Protein AF-A0A315ZCQ3-F1 (afdb_monomer_lite)

Radius of gyration: 14.46 Å; chains: 1; bounding box: 33×23×43 Å

Foldseek 3Di:
DDLLLVLLVQLLVQLVVLLCCQLVVPPPPPCPPDQLPSLVVSLVVLLVSNVVSCVVSVHDCVLSVVLNVLSVVLSVLSNDPPRNVVVNNVRSSSVVSSVVSVVVSVVD

Structure (mmCIF, N/CA/C/O backbone):
data_AF-A0A315ZCQ3-F1
#
_entry.id   AF-A0A315ZCQ3-F1
#
loop_
_atom_site.group_PDB
_atom_site.id
_atom_site.type_symbol
_atom_site.label_atom_id
_atom_site.label_alt_id
_atom_site.label_comp_id
_atom_site.label_asym_id
_atom_site.label_entity_id
_atom_site.label_seq_id
_atom_site.pdbx_PDB_ins_code
_atom_site.Cartn_x
_atom_site.Cartn_y
_atom_site.Cartn_z
_atom_site.occupancy
_atom_site.B_iso_or_equiv
_atom_site.auth_seq_id
_atom_site.auth_comp_id
_atom_site.auth_asym_id
_atom_site.auth_atom_id
_atom_site.pdbx_PDB_model_num
ATOM 1 N N . MET A 1 1 ? -19.578 -1.292 16.801 1.00 61.38 1 MET A N 1
ATOM 2 C CA . MET A 1 1 ? -18.271 -1.480 16.142 1.00 61.38 1 MET A CA 1
ATOM 3 C C . MET A 1 1 ? -17.250 -1.860 17.186 1.00 61.38 1 MET A C 1
ATOM 5 O O . MET A 1 1 ? -17.068 -1.102 18.134 1.00 61.38 1 MET A O 1
ATOM 9 N N . THR A 1 2 ? -16.613 -3.017 17.038 1.00 80.88 2 THR A N 1
ATOM 10 C CA . THR A 1 2 ? -15.505 -3.431 17.909 1.00 80.88 2 THR A CA 1
ATOM 11 C C . THR A 1 2 ? -14.271 -2.536 17.711 1.00 80.88 2 THR A C 1
ATOM 13 O O . THR A 1 2 ? -14.093 -1.906 16.664 1.00 80.88 2 THR A O 1
ATOM 16 N N . THR A 1 3 ? -13.361 -2.495 18.695 1.00 85.25 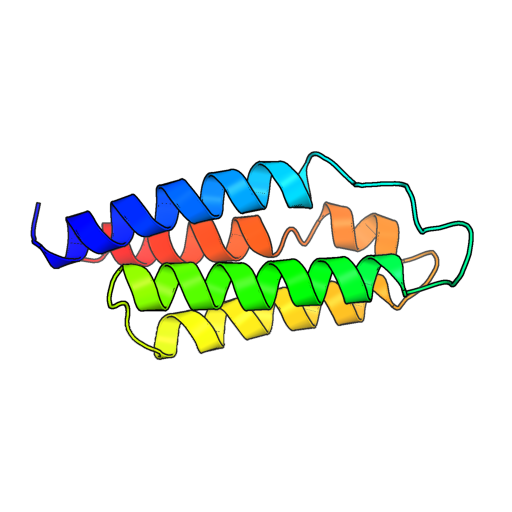3 THR A N 1
ATOM 17 C CA . THR A 1 3 ? -12.073 -1.779 18.577 1.00 85.25 3 THR A CA 1
ATOM 18 C C . THR A 1 3 ? -11.260 -2.257 17.364 1.00 85.25 3 THR A C 1
ATOM 20 O O . THR A 1 3 ? -10.518 -1.481 16.762 1.00 85.25 3 THR A O 1
ATOM 23 N N . LYS A 1 4 ? -11.418 -3.530 16.971 1.00 84.69 4 LYS A N 1
ATOM 24 C CA . LYS A 1 4 ? -10.812 -4.121 15.770 1.00 84.69 4 LYS A CA 1
ATOM 25 C C . LYS A 1 4 ? -11.427 -3.548 14.487 1.00 84.69 4 LYS A C 1
ATOM 27 O O . LYS A 1 4 ? -10.681 -3.074 13.633 1.00 84.69 4 LYS A O 1
ATOM 32 N N . GLU A 1 5 ? -12.755 -3.519 14.366 1.00 87.56 5 GLU A N 1
ATOM 33 C CA . GLU A 1 5 ? -13.446 -2.930 13.205 1.00 87.56 5 GLU A CA 1
ATOM 34 C C . GLU A 1 5 ? -13.088 -1.454 13.000 1.00 87.56 5 GLU A C 1
ATOM 36 O O . GLU A 1 5 ? -12.867 -1.021 11.871 1.00 87.56 5 GLU A O 1
ATOM 41 N N . GLN A 1 6 ? -12.989 -0.672 14.080 1.00 90.44 6 GLN A N 1
ATOM 42 C CA . GLN A 1 6 ? -12.626 0.748 13.994 1.00 90.44 6 GLN A CA 1
ATOM 43 C C . GLN A 1 6 ? -11.203 0.957 13.453 1.00 90.44 6 GLN A C 1
ATOM 45 O O . GLN A 1 6 ? -10.984 1.838 12.613 1.00 90.44 6 GLN A O 1
ATOM 50 N N . LYS A 1 7 ? -10.246 0.127 13.892 1.00 91.62 7 LYS A N 1
ATOM 51 C CA . LYS A 1 7 ? -8.869 0.111 13.372 1.00 91.62 7 LYS A CA 1
ATOM 52 C C . LYS A 1 7 ? -8.840 -0.253 11.888 1.00 91.62 7 LYS A C 1
ATOM 54 O O . LYS A 1 7 ? -8.211 0.453 11.103 1.00 91.62 7 LYS A O 1
ATOM 59 N N . ILE A 1 8 ? -9.571 -1.299 11.488 1.00 92.44 8 ILE A N 1
ATOM 60 C CA . ILE A 1 8 ? -9.657 -1.731 10.084 1.00 92.44 8 ILE A CA 1
ATOM 61 C C . ILE A 1 8 ? -10.278 -0.629 9.220 1.00 92.44 8 ILE A C 1
ATOM 63 O O . ILE A 1 8 ? -9.689 -0.242 8.217 1.00 92.44 8 ILE A O 1
ATOM 67 N N . LYS A 1 9 ? -11.407 -0.049 9.636 1.00 93.25 9 LYS A N 1
ATOM 68 C CA . LYS A 1 9 ? -12.079 1.040 8.911 1.00 93.25 9 LYS A CA 1
ATOM 69 C C . LYS A 1 9 ? -11.180 2.268 8.729 1.00 93.25 9 LYS A C 1
ATOM 71 O O . LYS A 1 9 ? -11.197 2.898 7.672 1.00 93.25 9 LYS A O 1
ATOM 76 N N . SER A 1 10 ? -10.383 2.609 9.741 1.00 94.94 10 SER A N 1
ATOM 77 C CA . SER A 1 10 ? -9.444 3.736 9.667 1.00 94.94 10 SER A CA 1
ATOM 78 C C . SER A 1 10 ? -8.281 3.448 8.715 1.00 94.94 10 SER A C 1
ATOM 80 O O . SER A 1 10 ? -7.939 4.302 7.899 1.00 94.94 10 SER A O 1
ATOM 82 N N . ALA A 1 11 ? -7.732 2.230 8.758 1.00 94.44 11 ALA A N 1
ATOM 83 C CA . ALA A 1 11 ? -6.711 1.784 7.815 1.00 94.44 11 ALA A CA 1
ATOM 84 C C . ALA A 1 11 ? -7.233 1.764 6.371 1.00 94.44 11 ALA A C 1
ATOM 86 O O . ALA A 1 11 ? -6.568 2.292 5.484 1.00 94.44 11 ALA A O 1
ATOM 87 N N . VAL A 1 12 ? -8.445 1.242 6.147 1.00 95.44 12 VAL A N 1
ATOM 88 C CA . VAL A 1 12 ? -9.123 1.252 4.840 1.00 95.44 12 VAL A CA 1
ATOM 89 C C . VAL A 1 12 ? -9.196 2.670 4.286 1.00 95.44 12 VAL A C 1
ATOM 91 O O . VAL A 1 12 ? -8.786 2.890 3.156 1.00 95.44 12 VAL A O 1
ATOM 94 N N . LYS A 1 13 ? -9.628 3.651 5.086 1.00 95.81 13 LYS A N 1
ATOM 95 C CA . LYS A 1 13 ? -9.741 5.048 4.638 1.00 95.81 13 LYS A CA 1
ATOM 96 C C . LYS A 1 13 ? -8.394 5.664 4.235 1.00 95.81 13 LYS A C 1
ATOM 98 O O . LYS A 1 13 ? -8.350 6.508 3.343 1.00 95.81 13 LYS A O 1
ATOM 103 N N . GLU A 1 14 ? -7.299 5.299 4.902 1.00 95.62 14 GLU A N 1
ATOM 104 C CA . GLU A 1 14 ? -5.950 5.758 4.532 1.00 95.62 14 GLU A CA 1
ATOM 105 C C . GLU A 1 14 ? -5.446 5.061 3.261 1.00 95.62 14 GLU A C 1
ATOM 107 O O . GLU A 1 14 ? -4.953 5.734 2.356 1.00 95.62 14 GLU A O 1
ATOM 112 N N . LEU A 1 15 ? -5.640 3.744 3.143 1.00 95.12 15 LEU A N 1
ATOM 113 C CA . LEU A 1 15 ? -5.262 2.994 1.941 1.00 95.12 15 LEU A CA 1
ATOM 114 C C . LEU A 1 15 ? -6.127 3.350 0.726 1.00 95.12 15 LEU A C 1
ATOM 116 O O . LEU A 1 15 ? -5.626 3.332 -0.386 1.00 95.12 15 LEU A O 1
ATOM 120 N N . GLU A 1 16 ? -7.387 3.744 0.910 1.00 95.00 16 GLU A N 1
ATOM 121 C CA . GLU A 1 16 ? -8.239 4.268 -0.166 1.00 95.00 16 GLU A CA 1
ATOM 122 C C . GLU A 1 16 ? -7.688 5.567 -0.747 1.00 95.00 16 GLU A C 1
ATOM 124 O O . GLU A 1 16 ? -7.737 5.771 -1.958 1.00 95.00 16 GLU A O 1
ATOM 129 N N . LYS A 1 17 ? -7.148 6.447 0.104 1.00 93.50 17 LYS A N 1
ATOM 130 C CA . LYS A 1 17 ? -6.499 7.676 -0.364 1.00 93.50 17 LYS A CA 1
ATOM 131 C C . LYS A 1 17 ? -5.243 7.359 -1.162 1.00 93.50 17 LYS A C 1
ATOM 133 O O . LYS A 1 17 ? -5.049 7.978 -2.203 1.00 93.50 17 LYS A O 1
ATOM 138 N N . LEU A 1 18 ? -4.433 6.410 -0.685 1.00 91.94 18 LEU A N 1
ATOM 139 C CA . LEU A 1 18 ? -3.263 5.922 -1.414 1.00 91.94 18 LEU A CA 1
ATOM 140 C C . LEU A 1 18 ? -3.679 5.337 -2.765 1.00 91.94 18 LEU A C 1
ATOM 142 O O . LEU A 1 18 ? -3.177 5.775 -3.786 1.00 91.94 18 LEU A O 1
ATOM 146 N N . ALA A 1 19 ? -4.638 4.411 -2.771 1.00 91.81 19 ALA A N 1
ATOM 147 C CA . ALA A 1 19 ? -5.113 3.749 -3.979 1.00 91.81 19 ALA A CA 1
ATOM 148 C C . ALA A 1 19 ? -5.671 4.744 -4.996 1.00 91.81 19 ALA A C 1
ATOM 150 O O . ALA A 1 19 ? -5.378 4.638 -6.177 1.00 91.81 19 ALA A O 1
ATOM 151 N N . LYS A 1 20 ? -6.416 5.759 -4.544 1.00 89.94 20 LYS A N 1
ATOM 152 C CA . LYS A 1 20 ? -6.879 6.832 -5.427 1.00 89.94 20 LYS A CA 1
ATOM 153 C C . LYS A 1 20 ? -5.704 7.616 -6.019 1.00 89.94 20 LYS A C 1
ATOM 155 O O . LYS A 1 20 ? -5.708 7.905 -7.205 1.00 89.94 20 LYS A O 1
ATOM 160 N N . TRP A 1 21 ? -4.709 7.969 -5.208 1.00 87.19 21 TRP A N 1
ATOM 161 C CA . TRP A 1 21 ? -3.535 8.714 -5.673 1.00 87.19 21 TRP A CA 1
ATOM 162 C C . TRP A 1 21 ? -2.607 7.910 -6.575 1.00 87.19 21 TRP A C 1
ATOM 164 O O . TRP A 1 21 ? -1.962 8.503 -7.419 1.00 87.19 21 TRP A O 1
ATOM 174 N N . MET A 1 22 ? -2.516 6.600 -6.387 1.00 85.81 22 MET A N 1
ATOM 175 C CA . MET A 1 22 ? -1.553 5.770 -7.103 1.00 85.81 22 MET A CA 1
ATOM 176 C C . MET A 1 22 ? -2.155 5.076 -8.320 1.00 85.81 22 MET A C 1
ATOM 178 O O . MET A 1 22 ? -1.523 5.057 -9.365 1.00 85.81 22 MET A O 1
ATOM 182 N N . ASP A 1 23 ? -3.383 4.566 -8.207 1.00 83.12 23 ASP A N 1
ATOM 183 C CA . ASP A 1 23 ? -4.012 3.773 -9.269 1.00 83.12 23 ASP A CA 1
ATOM 184 C C . ASP A 1 23 ? -4.899 4.623 -10.206 1.00 83.12 23 ASP A C 1
ATOM 186 O O . ASP A 1 23 ? -5.381 4.111 -11.221 1.00 83.12 23 ASP A O 1
ATOM 190 N N . ASP A 1 24 ? -5.212 5.878 -9.844 1.00 78.62 24 ASP A N 1
ATOM 191 C CA . ASP A 1 24 ? -5.998 6.792 -10.697 1.00 78.62 24 ASP A CA 1
ATOM 192 C C . ASP A 1 24 ? -5.185 8.006 -11.168 1.00 78.62 24 ASP A C 1
ATOM 194 O O . ASP A 1 24 ? -5.339 8.436 -12.311 1.00 78.62 24 ASP A O 1
ATOM 198 N N . TYR A 1 25 ? -4.320 8.558 -10.310 1.00 65.38 25 TYR A N 1
ATOM 199 C CA . TYR A 1 25 ? -3.380 9.612 -10.695 1.00 65.38 25 TYR A CA 1
ATOM 200 C C . TYR A 1 25 ? -2.036 8.970 -11.039 1.00 65.38 25 TYR A C 1
ATOM 202 O O . TYR A 1 25 ? -1.114 8.959 -10.230 1.00 65.38 25 TYR A O 1
ATOM 210 N N . HIS A 1 26 ? -1.933 8.419 -12.248 1.00 61.12 26 HIS A N 1
ATOM 211 C CA . HIS A 1 26 ? -0.652 7.987 -12.800 1.00 61.12 26 HIS A CA 1
ATOM 212 C C . HIS A 1 26 ? 0.309 9.187 -12.743 1.00 61.12 26 HIS A C 1
ATOM 214 O O . HIS A 1 26 ? 0.102 10.187 -13.435 1.00 61.12 26 HIS A O 1
ATOM 220 N N . PHE A 1 27 ? 1.316 9.144 -11.864 1.00 56.53 27 PHE A N 1
ATOM 221 C CA . PHE A 1 27 ? 2.409 10.116 -11.869 1.00 56.53 27 PHE A CA 1
ATOM 222 C C . PHE A 1 27 ? 3.270 9.825 -13.095 1.00 56.53 27 PHE A C 1
ATOM 224 O O . PHE A 1 27 ? 4.310 9.176 -13.019 1.00 56.53 27 PHE A O 1
ATOM 231 N N . ASP A 1 28 ? 2.798 10.298 -14.238 1.00 55.25 28 ASP A N 1
ATOM 232 C CA . ASP A 1 28 ? 3.383 10.060 -15.548 1.00 55.25 28 ASP A CA 1
ATOM 233 C C . ASP A 1 28 ? 4.602 10.973 -15.779 1.00 55.25 28 ASP A C 1
ATOM 235 O O . ASP A 1 28 ? 4.642 11.812 -16.675 1.00 55.25 28 ASP A O 1
ATOM 239 N N . VAL A 1 29 ? 5.577 10.910 -14.865 1.00 50.12 29 VAL A N 1
ATOM 240 C CA . VAL A 1 29 ? 6.721 11.842 -14.834 1.00 50.12 29 VAL A CA 1
ATOM 241 C C . VAL A 1 29 ? 8.068 11.121 -14.972 1.00 50.12 29 VAL A C 1
ATOM 243 O O . VAL A 1 29 ? 9.091 11.772 -15.160 1.00 50.12 29 VAL A O 1
ATOM 246 N N . ILE A 1 30 ? 8.115 9.782 -14.950 1.00 53.19 30 ILE A N 1
ATOM 247 C CA . ILE A 1 30 ? 9.392 9.029 -14.980 1.00 53.19 30 ILE A CA 1
ATOM 248 C C . ILE A 1 30 ? 9.434 7.967 -16.097 1.00 53.19 30 ILE A C 1
ATOM 250 O O . ILE A 1 30 ? 10.352 7.159 -16.152 1.00 53.19 30 ILE A O 1
ATOM 254 N N . ILE A 1 31 ? 8.502 7.979 -17.054 1.00 52.88 31 ILE A N 1
ATOM 255 C CA . ILE A 1 31 ? 8.554 7.046 -18.198 1.00 52.88 31 ILE A CA 1
ATOM 256 C C . ILE A 1 31 ? 9.684 7.418 -19.188 1.00 52.88 31 ILE A C 1
ATOM 258 O O . ILE A 1 31 ? 10.197 6.565 -19.906 1.00 52.88 31 ILE A O 1
ATOM 262 N N . GLY A 1 32 ? 10.157 8.671 -19.182 1.00 52.91 32 GLY A N 1
ATOM 263 C CA . GLY A 1 32 ? 11.142 9.157 -20.159 1.00 52.91 32 GLY A CA 1
ATOM 264 C C . GLY A 1 32 ? 12.628 8.952 -19.826 1.00 52.91 32 GLY A C 1
ATOM 265 O O . GLY A 1 32 ? 13.448 9.092 -20.729 1.00 52.91 32 GLY A O 1
ATOM 266 N N . LEU A 1 33 ? 13.008 8.662 -18.571 1.00 58.94 33 LEU A N 1
ATOM 267 C CA . LEU A 1 33 ? 14.429 8.668 -18.168 1.00 58.94 33 LEU A CA 1
ATOM 268 C C . LEU A 1 33 ? 15.032 7.260 -18.038 1.00 58.94 33 LEU A C 1
ATOM 270 O O . LEU A 1 33 ? 16.172 7.058 -18.450 1.00 58.94 33 LEU A O 1
ATOM 274 N N . ILE A 1 34 ? 14.287 6.295 -17.475 1.00 67.62 34 ILE A N 1
ATOM 275 C CA . ILE A 1 34 ? 14.699 4.888 -17.313 1.00 67.62 34 ILE A CA 1
ATOM 276 C C . ILE A 1 34 ? 13.442 3.987 -17.301 1.00 67.62 34 ILE A C 1
ATOM 278 O O . ILE A 1 34 ? 12.643 4.10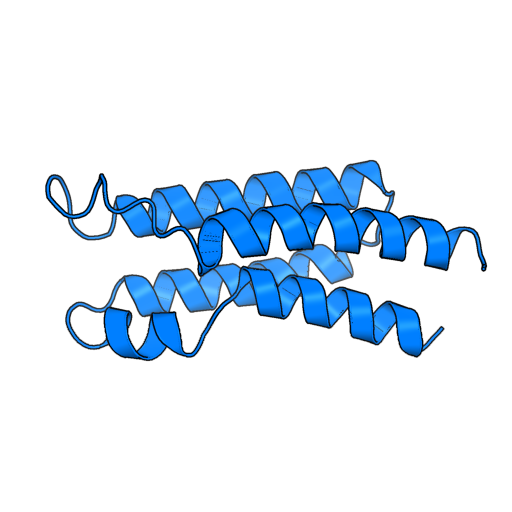1 -16.365 1.00 67.62 34 ILE A O 1
ATOM 282 N N . PRO A 1 35 ? 13.265 3.064 -18.268 1.00 68.19 35 PRO A N 1
ATOM 283 C CA . PRO A 1 35 ? 12.181 2.078 -18.239 1.00 68.19 35 PRO A CA 1
ATOM 284 C C . PRO A 1 35 ? 12.180 1.270 -16.928 1.00 68.19 35 PRO A C 1
ATOM 286 O O . PRO A 1 35 ? 13.225 0.779 -16.504 1.00 68.19 35 PRO A O 1
ATOM 289 N N . GLY A 1 36 ? 11.023 1.160 -16.267 1.00 71.94 36 GLY A N 1
ATOM 290 C CA . GLY A 1 36 ? 10.850 0.441 -14.995 1.00 71.94 36 GLY A CA 1
ATOM 291 C C . GLY A 1 36 ? 11.247 1.210 -13.723 1.00 71.94 36 GLY A C 1
ATOM 292 O O . GLY A 1 36 ? 10.952 0.757 -12.616 1.00 71.94 36 GLY A O 1
ATOM 293 N N . ALA A 1 37 ? 11.878 2.389 -13.827 1.00 80.75 37 ALA A N 1
ATOM 294 C CA . ALA A 1 37 ? 12.204 3.196 -12.644 1.00 80.75 37 ALA A CA 1
ATOM 295 C C . ALA A 1 37 ? 10.957 3.823 -11.998 1.00 80.75 37 ALA A C 1
ATOM 297 O O . ALA A 1 37 ? 10.880 3.903 -10.769 1.00 80.75 37 ALA A O 1
ATOM 298 N N . GLY A 1 38 ? 9.981 4.232 -12.817 1.00 78.88 38 GLY A N 1
ATOM 299 C CA . GLY A 1 38 ? 8.674 4.702 -12.349 1.00 78.88 38 GLY A CA 1
ATOM 300 C C . GLY A 1 38 ? 7.940 3.627 -11.549 1.00 78.88 38 GLY A C 1
ATOM 301 O O . GLY A 1 38 ? 7.575 3.864 -10.398 1.00 78.88 38 GLY A O 1
ATOM 302 N N . ASP A 1 39 ? 7.833 2.420 -12.104 1.00 79.69 39 ASP A N 1
ATOM 303 C CA . ASP A 1 39 ? 7.146 1.291 -11.465 1.00 79.69 39 ASP A CA 1
ATOM 304 C C . ASP A 1 39 ? 7.823 0.881 -10.160 1.00 79.69 39 ASP A C 1
ATOM 306 O O . ASP A 1 39 ? 7.159 0.628 -9.156 1.00 79.69 39 ASP A O 1
ATOM 310 N N . PHE A 1 40 ? 9.160 0.880 -10.129 1.00 86.31 40 PHE A N 1
ATOM 311 C CA . PHE A 1 40 ? 9.903 0.570 -8.912 1.00 86.31 40 PHE A CA 1
ATOM 312 C C . PHE A 1 40 ? 9.691 1.623 -7.815 1.00 86.31 40 PHE A C 1
ATOM 314 O O . PHE A 1 40 ? 9.503 1.276 -6.646 1.00 86.31 40 PHE A O 1
ATOM 321 N N . ALA A 1 41 ? 9.687 2.911 -8.173 1.00 87.38 41 ALA A N 1
ATOM 322 C CA . ALA A 1 41 ? 9.406 3.987 -7.227 1.00 87.38 41 ALA A CA 1
ATOM 323 C C . ALA A 1 41 ? 7.972 3.892 -6.680 1.00 87.38 41 ALA A C 1
ATOM 325 O O . ALA A 1 41 ? 7.778 3.951 -5.462 1.00 87.38 41 ALA A O 1
ATOM 326 N N . SER A 1 42 ? 6.987 3.674 -7.555 1.00 86.69 42 SER A N 1
ATOM 327 C CA . SER A 1 42 ? 5.591 3.439 -7.177 1.00 86.69 42 SER A CA 1
ATOM 328 C C . SER A 1 42 ? 5.470 2.238 -6.241 1.00 86.69 42 SER A C 1
ATOM 330 O O . SER A 1 42 ? 4.947 2.367 -5.134 1.00 86.69 42 SER A O 1
ATOM 332 N N . TYR A 1 43 ? 6.062 1.100 -6.600 1.00 91.06 43 TYR A N 1
ATOM 333 C CA . TYR A 1 43 ? 6.084 -0.095 -5.761 1.00 91.06 43 TYR A CA 1
ATOM 334 C C . TYR A 1 43 ? 6.625 0.194 -4.352 1.00 91.06 43 TYR A C 1
ATOM 336 O O . TYR A 1 43 ? 5.979 -0.136 -3.351 1.00 91.06 43 TYR A O 1
ATOM 344 N N . LEU A 1 44 ? 7.772 0.875 -4.241 1.00 92.94 44 LEU A N 1
ATOM 345 C CA . LEU A 1 44 ? 8.353 1.236 -2.945 1.00 92.94 44 LEU A CA 1
ATOM 346 C C . LEU A 1 44 ? 7.438 2.149 -2.123 1.00 92.94 44 LEU A C 1
ATOM 348 O O . LEU A 1 44 ? 7.266 1.919 -0.921 1.00 92.94 44 LEU A O 1
ATOM 352 N N . ILE A 1 45 ? 6.828 3.157 -2.750 1.00 92.56 45 ILE A N 1
ATOM 353 C CA . ILE A 1 45 ? 5.883 4.064 -2.086 1.00 92.56 45 ILE A CA 1
ATOM 354 C C . ILE A 1 45 ? 4.698 3.270 -1.528 1.00 92.56 45 ILE A C 1
ATOM 356 O O . ILE A 1 45 ? 4.384 3.401 -0.338 1.00 92.56 45 ILE A O 1
ATOM 360 N N . SER A 1 46 ? 4.092 2.399 -2.339 1.00 93.38 46 SER A N 1
ATOM 361 C CA . SER A 1 46 ? 2.981 1.542 -1.920 1.00 93.38 46 SER A CA 1
ATOM 362 C C . SER A 1 46 ? 3.352 0.648 -0.743 1.00 93.38 46 SER A C 1
ATOM 364 O O . SER A 1 46 ? 2.606 0.577 0.240 1.00 93.38 46 SER A O 1
ATOM 366 N N . VAL A 1 47 ? 4.507 -0.020 -0.806 1.00 96.19 47 VAL A N 1
ATOM 367 C CA . VAL A 1 47 ? 4.970 -0.939 0.242 1.00 96.19 47 VAL A CA 1
ATOM 368 C C . VAL A 1 47 ? 5.206 -0.193 1.555 1.00 96.19 47 VAL A C 1
ATOM 370 O O . VAL A 1 47 ? 4.687 -0.598 2.602 1.00 96.19 47 VAL A O 1
ATOM 373 N N . ILE A 1 48 ? 5.950 0.916 1.514 1.00 96.56 48 ILE A N 1
ATOM 374 C CA . ILE A 1 48 ? 6.292 1.706 2.704 1.00 96.56 48 ILE A CA 1
ATOM 375 C C . ILE A 1 48 ? 5.029 2.293 3.336 1.00 96.56 48 ILE A C 1
ATOM 377 O O . ILE A 1 48 ? 4.841 2.195 4.556 1.00 96.56 48 ILE A O 1
ATOM 381 N N . TYR A 1 49 ? 4.148 2.885 2.526 1.00 96.25 49 TYR A N 1
ATOM 382 C CA . TYR A 1 49 ? 2.923 3.501 3.025 1.00 96.25 49 TYR A CA 1
ATOM 383 C C . TYR A 1 49 ? 1.984 2.455 3.628 1.00 96.25 49 TYR A C 1
ATOM 385 O O . TYR A 1 49 ? 1.523 2.624 4.759 1.00 96.25 49 TYR A O 1
ATOM 393 N N . THR A 1 50 ? 1.763 1.340 2.928 1.00 95.00 50 THR A N 1
ATOM 394 C CA . THR A 1 50 ? 0.910 0.245 3.408 1.00 95.00 50 THR A CA 1
ATOM 395 C C . THR A 1 50 ? 1.410 -0.301 4.743 1.00 95.00 50 THR A C 1
ATOM 397 O O . THR A 1 50 ? 0.642 -0.408 5.700 1.00 95.00 50 THR A O 1
ATOM 400 N N . HIS A 1 51 ? 2.716 -0.560 4.862 1.00 97.06 51 HIS A N 1
ATOM 401 C CA . HIS A 1 51 ? 3.326 -1.009 6.116 1.00 97.06 51 HIS A CA 1
ATOM 402 C C . HIS A 1 51 ? 3.109 -0.019 7.262 1.00 97.06 51 HIS A C 1
ATOM 404 O O . HIS A 1 51 ? 2.753 -0.408 8.379 1.00 97.06 51 HIS A O 1
ATOM 410 N N . LYS A 1 52 ? 3.301 1.277 6.990 1.00 96.69 52 LYS A N 1
ATOM 411 C CA . LYS A 1 52 ? 3.117 2.343 7.980 1.00 96.69 52 LYS A CA 1
ATOM 412 C C . LYS A 1 52 ? 1.669 2.412 8.462 1.00 96.69 52 LYS A C 1
ATOM 414 O O . LYS A 1 52 ? 1.452 2.516 9.669 1.00 96.69 52 LYS A O 1
ATOM 419 N N . VAL A 1 53 ? 0.695 2.309 7.558 1.00 96.19 53 VAL A N 1
ATOM 420 C CA . VAL A 1 53 ? -0.735 2.305 7.904 1.00 96.19 53 VAL A CA 1
ATOM 421 C C . VAL A 1 53 ? -1.083 1.093 8.767 1.00 96.19 53 VAL A C 1
ATOM 423 O O . VAL A 1 53 ? -1.688 1.257 9.827 1.00 96.19 53 VAL A O 1
ATOM 426 N N . LEU A 1 54 ? -0.653 -0.114 8.386 1.00 95.19 54 LEU A N 1
ATOM 427 C CA . LEU A 1 54 ? -0.933 -1.319 9.173 1.00 95.19 54 LEU A CA 1
ATOM 428 C C . LEU A 1 54 ? -0.317 -1.245 10.576 1.00 95.19 54 LEU A C 1
ATOM 430 O O . LEU A 1 54 ? -0.995 -1.558 11.556 1.00 95.19 54 LEU A O 1
ATOM 434 N N . LYS A 1 55 ? 0.932 -0.774 10.692 1.00 95.25 55 LYS A N 1
ATOM 435 C CA . LYS A 1 55 ? 1.594 -0.561 11.989 1.00 95.25 55 LYS A CA 1
ATOM 436 C C . LYS A 1 55 ? 0.867 0.471 12.846 1.00 95.25 55 LYS A C 1
ATOM 438 O O . LYS A 1 55 ? 0.623 0.209 14.019 1.00 95.25 55 LYS A O 1
ATOM 443 N N . LYS A 1 56 ? 0.499 1.615 12.265 1.00 94.88 56 LYS A N 1
ATOM 444 C CA . LYS A 1 56 ? -0.214 2.704 12.953 1.00 94.88 56 LYS A CA 1
ATOM 445 C C . LYS A 1 56 ? -1.535 2.230 13.560 1.00 94.88 56 LYS A C 1
ATOM 447 O O . LYS A 1 56 ? -1.870 2.624 14.671 1.00 94.88 56 LYS A O 1
ATOM 452 N N . HIS A 1 57 ? -2.257 1.363 12.852 1.00 93.12 57 HIS A N 1
ATOM 453 C CA . HIS A 1 57 ? -3.540 0.818 13.307 1.00 93.12 57 HIS A CA 1
ATOM 454 C C . HIS A 1 57 ? -3.410 -0.503 14.076 1.00 93.12 57 HIS A C 1
ATOM 456 O O . HIS A 1 57 ? -4.418 -1.072 14.490 1.00 93.12 57 HIS A O 1
ATOM 462 N N . GLY A 1 58 ? -2.186 -0.991 14.308 1.00 91.50 58 GLY A N 1
ATOM 463 C CA . GLY A 1 58 ? -1.928 -2.233 15.039 1.00 91.50 58 GLY A CA 1
ATOM 464 C C . GLY A 1 58 ? -2.553 -3.462 14.375 1.00 91.50 58 GLY A C 1
ATOM 465 O O . GLY A 1 58 ? -3.063 -4.343 15.066 1.00 91.50 58 GLY A O 1
ATOM 466 N N . LEU A 1 59 ? -2.574 -3.494 13.041 1.00 92.56 59 LEU A N 1
ATOM 467 C CA . LEU A 1 59 ? -3.130 -4.596 12.264 1.00 92.56 59 LEU A CA 1
ATOM 468 C C . LEU A 1 59 ? -2.124 -5.745 12.141 1.00 92.56 59 LEU A C 1
ATOM 470 O O . LEU A 1 59 ? -0.907 -5.556 12.156 1.00 92.56 59 LEU A O 1
ATOM 474 N N . HIS A 1 60 ? -2.647 -6.965 12.034 1.00 91.06 60 HIS A N 1
ATOM 475 C CA . HIS A 1 60 ? -1.838 -8.178 12.030 1.00 91.06 60 HIS A CA 1
ATOM 476 C C . HIS A 1 60 ? -0.904 -8.237 10.806 1.00 91.06 60 HIS A C 1
ATOM 478 O O . HIS A 1 60 ? -1.302 -7.901 9.691 1.00 91.06 60 HIS A O 1
ATOM 484 N N . LYS A 1 61 ? 0.331 -8.723 10.994 1.00 89.81 61 LYS A N 1
ATOM 485 C CA . LYS A 1 61 ? 1.339 -8.836 9.922 1.00 89.81 61 LYS A CA 1
ATOM 486 C C . LYS A 1 61 ? 0.873 -9.685 8.734 1.00 89.81 61 LYS A C 1
ATOM 488 O O . LYS A 1 61 ? 1.309 -9.434 7.618 1.00 89.81 61 LYS A O 1
ATOM 493 N N . ALA A 1 62 ? -0.048 -10.625 8.954 1.00 92.19 62 ALA A N 1
ATOM 494 C CA . ALA A 1 62 ? -0.646 -11.428 7.889 1.00 92.19 62 ALA A CA 1
ATOM 495 C C . ALA A 1 62 ? -1.315 -10.569 6.798 1.00 92.19 62 ALA A C 1
ATOM 497 O O . ALA A 1 62 ? -1.233 -10.912 5.621 1.00 92.19 62 ALA A O 1
ATOM 498 N N . TYR A 1 63 ? -1.918 -9.427 7.160 1.00 93.69 63 TYR A N 1
ATOM 499 C CA . TYR A 1 63 ? -2.475 -8.498 6.173 1.00 93.69 63 TYR A CA 1
ATOM 500 C C . TYR A 1 63 ? -1.378 -7.898 5.297 1.00 93.69 63 TYR A C 1
ATOM 502 O O . TYR A 1 63 ? -1.537 -7.843 4.082 1.00 93.69 63 TYR A O 1
ATOM 510 N N . PHE A 1 64 ? -0.248 -7.511 5.898 1.00 95.19 64 PHE A N 1
ATOM 511 C CA . PHE A 1 64 ? 0.875 -6.943 5.157 1.00 95.19 64 PHE A CA 1
ATOM 512 C C . PHE A 1 64 ? 1.425 -7.929 4.132 1.00 95.19 64 PHE A C 1
ATOM 514 O O . PHE A 1 64 ? 1.648 -7.541 2.996 1.00 95.19 64 PHE A O 1
ATOM 521 N N . THR A 1 65 ? 1.590 -9.203 4.497 1.00 95.88 65 THR A N 1
ATOM 522 C CA . THR A 1 65 ? 2.089 -10.222 3.565 1.00 95.88 65 THR A CA 1
ATOM 523 C C . THR A 1 65 ? 1.171 -10.380 2.356 1.00 95.88 65 THR A C 1
ATOM 525 O O . THR A 1 65 ? 1.653 -10.319 1.230 1.00 95.88 65 THR A O 1
ATOM 528 N N . LYS A 1 66 ? -0.149 -10.503 2.567 1.00 95.62 66 LYS A N 1
ATOM 529 C CA . LYS A 1 66 ? -1.110 -10.603 1.456 1.00 95.62 66 LYS A CA 1
ATOM 530 C C . LYS A 1 66 ? -1.082 -9.347 0.571 1.00 95.62 66 LYS A C 1
ATOM 532 O O . LYS A 1 66 ? -1.159 -9.444 -0.649 1.00 95.62 66 LYS A O 1
ATOM 537 N N . MET A 1 67 ? -0.958 -8.170 1.186 1.00 96.44 67 MET A N 1
ATOM 538 C CA . MET A 1 67 ? -0.899 -6.903 0.457 1.00 96.44 67 MET A CA 1
ATOM 539 C C . MET A 1 67 ? 0.388 -6.726 -0.339 1.00 96.44 67 MET A C 1
ATOM 541 O O . MET A 1 67 ? 0.356 -6.239 -1.465 1.00 96.44 67 MET A O 1
ATOM 545 N N . LEU A 1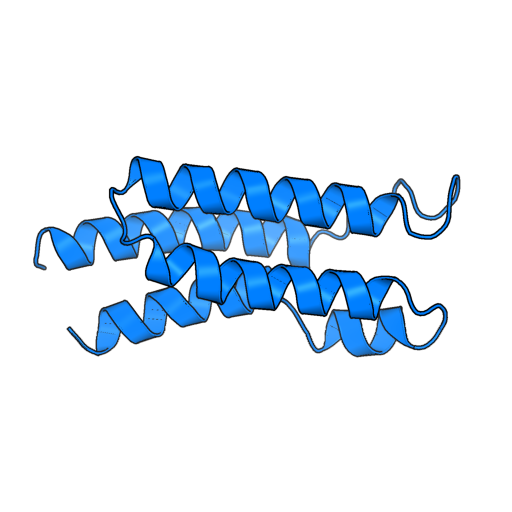 68 ? 1.511 -7.138 0.245 1.00 96.75 68 LEU A N 1
ATOM 546 C CA . LEU A 1 68 ? 2.814 -7.120 -0.397 1.00 96.75 68 LEU A CA 1
ATOM 547 C C . LEU A 1 68 ? 2.800 -8.005 -1.641 1.00 96.75 68 LEU A C 1
ATOM 549 O O . LEU A 1 68 ? 3.259 -7.558 -2.680 1.00 96.75 68 LEU A O 1
ATOM 553 N N . THR A 1 69 ? 2.189 -9.194 -1.577 1.00 96.06 69 THR A N 1
ATOM 554 C CA . THR A 1 69 ? 2.020 -10.058 -2.754 1.00 96.06 69 THR A CA 1
ATOM 555 C C . THR A 1 69 ? 1.292 -9.344 -3.889 1.00 96.06 69 THR A C 1
ATOM 557 O O . THR A 1 69 ? 1.754 -9.411 -5.023 1.00 96.06 69 THR A O 1
ATOM 560 N N . ASN A 1 70 ? 0.200 -8.622 -3.607 1.00 94.75 70 ASN A N 1
ATOM 561 C CA . ASN A 1 70 ? -0.496 -7.865 -4.650 1.00 94.75 70 ASN A CA 1
ATOM 562 C C . ASN A 1 70 ? 0.420 -6.807 -5.277 1.00 94.75 70 ASN A C 1
ATOM 564 O O . ASN A 1 70 ? 0.498 -6.738 -6.495 1.00 94.75 70 ASN A O 1
ATOM 568 N N . LEU A 1 71 ? 1.142 -6.036 -4.460 1.00 94.38 71 LEU A N 1
ATOM 569 C CA . LEU A 1 71 ? 2.063 -5.002 -4.946 1.00 94.38 71 LEU A CA 1
ATOM 570 C C . LEU A 1 71 ? 3.228 -5.593 -5.752 1.00 94.38 71 LEU A C 1
ATOM 572 O O . LEU A 1 71 ? 3.665 -5.005 -6.730 1.00 94.38 71 LEU A O 1
ATOM 576 N N . THR A 1 72 ? 3.759 -6.748 -5.348 1.00 93.75 72 THR A N 1
ATOM 577 C CA . THR A 1 72 ? 4.875 -7.385 -6.060 1.00 93.75 72 THR A CA 1
ATOM 578 C C . THR A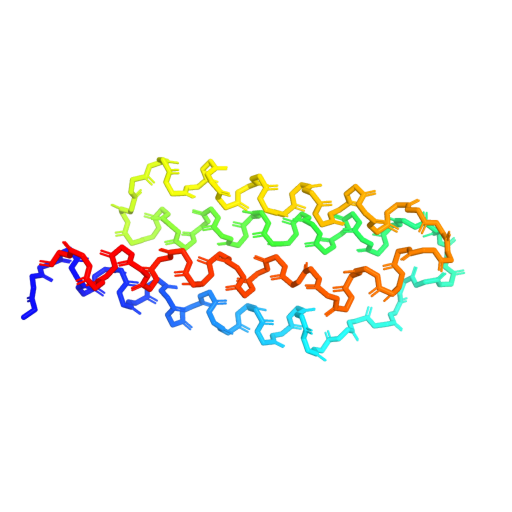 1 72 ? 4.424 -7.943 -7.406 1.00 93.75 72 THR A C 1
ATOM 580 O O . THR A 1 72 ? 5.167 -7.848 -8.375 1.00 9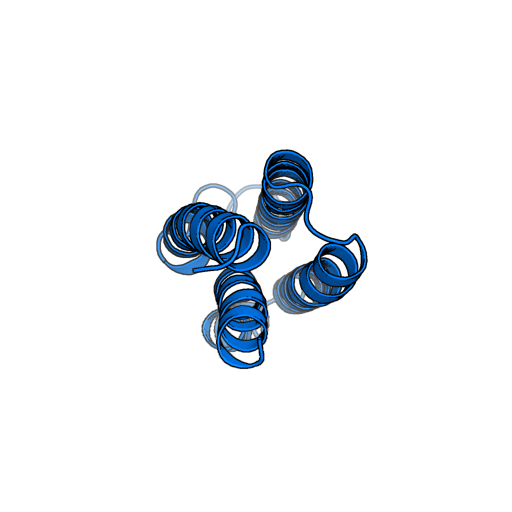3.75 72 THR A O 1
ATOM 583 N N . VAL A 1 73 ? 3.217 -8.514 -7.478 1.00 91.94 73 VAL A N 1
ATOM 584 C CA . VAL A 1 73 ? 2.640 -8.999 -8.743 1.00 91.94 73 VAL A CA 1
ATOM 585 C C . VAL A 1 73 ? 2.463 -7.846 -9.729 1.00 91.94 73 VAL A C 1
ATOM 587 O O . VAL A 1 73 ? 2.868 -7.976 -10.876 1.00 91.94 73 VAL A O 1
ATOM 590 N N . ASP A 1 74 ? 1.928 -6.725 -9.256 1.00 88.00 74 ASP A N 1
ATOM 591 C CA . ASP A 1 74 ? 1.761 -5.480 -10.014 1.00 88.00 74 ASP A CA 1
ATOM 592 C C . ASP A 1 74 ? 3.085 -4.972 -10.584 1.00 88.00 74 ASP A C 1
ATOM 594 O O . ASP A 1 74 ? 3.243 -4.837 -11.791 1.00 88.00 74 ASP A O 1
ATOM 598 N N . PHE A 1 75 ? 4.098 -4.850 -9.724 1.00 88.00 75 PHE A N 1
ATOM 599 C CA . PHE A 1 75 ? 5.440 -4.460 -10.138 1.00 88.00 75 PHE A CA 1
ATOM 600 C C . PHE A 1 75 ? 6.022 -5.399 -11.205 1.00 88.00 75 PHE A C 1
ATOM 602 O O . PHE A 1 75 ? 6.543 -4.931 -12.209 1.00 88.00 75 PHE A O 1
ATOM 609 N N . ILE A 1 76 ? 5.915 -6.723 -11.029 1.00 88.00 76 ILE A N 1
ATOM 610 C CA . ILE A 1 76 ? 6.418 -7.700 -12.014 1.00 88.00 76 ILE A CA 1
ATOM 611 C C . ILE A 1 76 ? 5.697 -7.561 -13.360 1.00 88.00 76 ILE A C 1
ATOM 613 O O . ILE A 1 76 ? 6.329 -7.715 -14.403 1.00 88.00 76 ILE A O 1
ATOM 617 N N . ILE A 1 77 ? 4.392 -7.283 -13.342 1.00 84.19 77 ILE A N 1
ATOM 618 C CA . ILE A 1 77 ? 3.598 -7.045 -14.549 1.00 84.19 77 ILE A CA 1
ATOM 619 C C . ILE A 1 77 ? 4.052 -5.755 -15.244 1.00 84.19 77 ILE A C 1
ATOM 621 O O . ILE A 1 77 ? 4.279 -5.781 -16.454 1.00 84.19 77 ILE A O 1
ATOM 625 N N . GLY A 1 78 ? 4.241 -4.667 -14.489 1.00 77.62 78 GLY A N 1
ATOM 626 C CA . GLY A 1 78 ? 4.709 -3.374 -15.004 1.00 77.62 78 GLY A CA 1
ATOM 627 C C . GLY A 1 78 ? 6.094 -3.439 -15.660 1.00 77.62 78 GLY A C 1
ATOM 628 O O . GLY A 1 78 ? 6.359 -2.740 -16.632 1.00 77.62 78 GLY A O 1
ATOM 629 N N . LEU A 1 79 ? 6.952 -4.376 -15.236 1.00 79.44 79 LEU A N 1
ATOM 630 C CA . LEU A 1 79 ? 8.263 -4.599 -15.861 1.00 79.44 79 LEU A CA 1
ATOM 631 C C . LEU A 1 79 ? 8.202 -5.134 -17.304 1.00 79.44 79 LEU A C 1
ATOM 633 O O . LEU A 1 79 ? 9.242 -5.152 -17.964 1.00 79.44 79 LEU A O 1
ATOM 637 N N . VAL A 1 80 ? 7.047 -5.602 -17.795 1.00 80.06 80 VAL A N 1
ATOM 638 C CA . VAL A 1 80 ? 6.891 -6.136 -19.158 1.00 80.06 80 VAL A CA 1
ATOM 639 C C . VAL A 1 80 ? 6.450 -5.015 -20.110 1.00 80.06 80 VAL A C 1
ATOM 641 O O . VAL A 1 80 ? 5.275 -4.648 -20.110 1.00 80.06 80 VAL A O 1
ATOM 644 N N . PRO A 1 81 ? 7.324 -4.501 -20.996 1.00 67.19 81 PRO A N 1
ATOM 645 C CA . PRO A 1 81 ? 6.947 -3.452 -21.940 1.00 67.19 81 PRO A CA 1
ATOM 646 C C . PRO A 1 81 ? 5.843 -3.939 -22.895 1.00 67.19 81 PRO A C 1
ATOM 648 O O . PRO A 1 81 ? 5.814 -5.114 -23.264 1.00 67.19 81 PRO A O 1
ATOM 651 N N . ALA A 1 82 ? 4.951 -3.041 -23.322 1.00 66.75 82 ALA A N 1
ATOM 652 C CA . ALA A 1 82 ? 3.813 -3.272 -24.232 1.00 66.75 82 ALA A CA 1
ATOM 653 C C . ALA A 1 82 ? 2.641 -4.124 -23.697 1.00 66.75 82 ALA A C 1
ATOM 655 O O . ALA A 1 82 ? 1.501 -3.880 -24.085 1.00 66.75 82 ALA A O 1
ATOM 656 N N . ILE A 1 83 ? 2.883 -5.101 -22.820 1.00 66.50 83 ILE A N 1
ATOM 657 C CA . ILE A 1 83 ? 1.815 -5.876 -22.155 1.00 66.50 83 ILE A CA 1
ATOM 658 C C . ILE A 1 83 ? 1.461 -5.257 -20.794 1.00 66.50 83 ILE A C 1
ATOM 660 O O . ILE A 1 83 ? 0.295 -5.293 -20.397 1.00 66.50 83 ILE A O 1
ATOM 664 N N . GLY A 1 84 ? 2.453 -4.663 -20.122 1.00 59.41 84 GLY A N 1
ATOM 665 C CA . GLY A 1 84 ? 2.338 -4.000 -18.826 1.00 59.41 84 GLY A CA 1
ATOM 666 C C . GLY A 1 84 ? 1.181 -3.014 -18.791 1.00 59.41 84 GLY A C 1
ATOM 667 O O . GLY A 1 84 ? 0.251 -3.248 -18.040 1.00 59.41 84 GLY A O 1
ATOM 668 N N . ASP A 1 85 ? 1.140 -2.023 -19.684 1.00 64.56 85 ASP A N 1
ATOM 669 C CA . ASP A 1 85 ? 0.102 -0.975 -19.685 1.00 64.56 85 ASP A CA 1
ATOM 670 C C . ASP A 1 85 ? -1.342 -1.516 -19.740 1.00 64.56 85 ASP A C 1
ATOM 672 O O . ASP A 1 85 ? -2.256 -0.970 -19.116 1.00 64.56 85 ASP A O 1
ATOM 676 N N . LEU A 1 86 ? -1.571 -2.615 -20.473 1.00 65.44 86 LEU A N 1
ATOM 677 C CA . LEU A 1 86 ? -2.897 -3.232 -20.584 1.00 65.44 86 LEU A CA 1
ATOM 678 C C . LEU A 1 86 ? -3.271 -3.998 -19.306 1.00 65.44 86 LEU A C 1
ATOM 680 O O . LEU A 1 86 ? -4.432 -3.993 -18.894 1.00 65.44 86 LEU A O 1
ATOM 684 N N . ILE A 1 87 ? -2.304 -4.685 -18.695 1.00 64.88 87 ILE A N 1
ATOM 685 C CA . ILE A 1 87 ? -2.534 -5.505 -17.501 1.00 64.88 87 ILE A CA 1
ATOM 686 C C . ILE A 1 87 ? -2.502 -4.654 -16.225 1.00 64.88 87 ILE A C 1
ATOM 688 O O . ILE A 1 87 ? -3.296 -4.920 -15.328 1.00 64.88 87 ILE A O 1
ATOM 692 N N . ASP A 1 88 ? -1.689 -3.605 -16.158 1.00 63.62 88 ASP A N 1
ATOM 693 C CA . ASP A 1 88 ? -1.608 -2.642 -15.054 1.00 63.62 88 ASP A CA 1
ATOM 694 C C . ASP A 1 88 ? -2.961 -1.933 -14.858 1.00 63.62 88 ASP A C 1
ATOM 696 O O . ASP A 1 88 ? -3.509 -1.862 -13.753 1.00 63.62 88 ASP A O 1
ATOM 700 N N . PHE A 1 89 ? -3.634 -1.586 -15.965 1.00 63.56 89 PHE A N 1
ATOM 701 C CA . PHE A 1 89 ? -5.010 -1.084 -15.923 1.00 63.56 89 PHE A CA 1
ATOM 702 C C . PHE A 1 89 ? -6.007 -2.090 -15.311 1.00 63.56 89 PHE A C 1
ATOM 704 O O . PHE A 1 89 ? -6.972 -1.701 -14.641 1.00 63.56 89 PHE A O 1
ATOM 711 N N . LEU A 1 90 ? -5.785 -3.392 -15.524 1.00 67.50 90 LEU A N 1
ATOM 712 C CA . LEU A 1 90 ? -6.638 -4.478 -15.026 1.00 67.50 90 LEU A CA 1
ATOM 713 C C . LEU A 1 90 ? -6.263 -4.933 -13.605 1.00 67.50 90 LEU A C 1
ATOM 715 O O . LEU A 1 90 ? -7.107 -5.486 -12.886 1.00 67.50 90 LEU A O 1
ATOM 719 N N . TYR A 1 91 ? -5.022 -4.713 -13.176 1.00 81.44 91 TYR A N 1
ATOM 720 C CA . TYR A 1 91 ? -4.466 -5.238 -11.936 1.00 81.44 91 TYR A CA 1
ATOM 721 C C . TYR A 1 91 ? -4.124 -4.135 -10.928 1.00 81.44 91 TYR A C 1
ATOM 723 O O . TYR A 1 91 ? -3.036 -4.054 -10.406 1.00 81.44 91 TYR A O 1
ATOM 731 N N . LYS A 1 92 ? -5.108 -3.340 -10.512 1.00 88.44 92 LYS A N 1
ATOM 732 C CA . LYS A 1 92 ? -4.891 -2.266 -9.523 1.00 88.44 92 LYS A CA 1
ATOM 733 C C . LYS A 1 92 ? -4.562 -2.787 -8.113 1.00 88.44 92 LYS A C 1
ATOM 735 O O . LYS A 1 92 ? -5.471 -3.087 -7.323 1.00 88.44 92 LYS A O 1
ATOM 740 N N . ALA A 1 93 ? -3.280 -2.924 -7.771 1.00 91.12 93 ALA A N 1
ATOM 741 C CA . ALA A 1 93 ? -2.863 -3.572 -6.528 1.00 91.12 93 ALA A CA 1
ATOM 742 C C . ALA A 1 93 ? -3.219 -2.798 -5.252 1.00 91.12 93 ALA A C 1
ATOM 744 O O . ALA A 1 93 ? -3.617 -3.423 -4.260 1.00 91.12 93 ALA A O 1
ATOM 745 N N . ASN A 1 94 ? -3.164 -1.461 -5.251 1.00 92.94 94 ASN A N 1
ATOM 746 C CA . ASN A 1 94 ? -3.557 -0.689 -4.069 1.00 92.94 94 ASN A CA 1
ATOM 747 C C . ASN A 1 94 ? -5.066 -0.822 -3.795 1.00 92.94 94 ASN A C 1
ATOM 749 O O . ASN A 1 94 ? -5.466 -1.025 -2.644 1.00 92.94 94 ASN A O 1
ATOM 753 N N . ARG A 1 95 ? -5.916 -0.816 -4.831 1.00 94.06 95 ARG A N 1
ATOM 754 C CA . ARG A 1 95 ? -7.351 -1.141 -4.691 1.00 94.06 95 ARG A CA 1
ATOM 755 C C . ARG A 1 95 ? -7.595 -2.560 -4.185 1.00 94.06 95 ARG A C 1
ATOM 757 O O . ARG A 1 95 ? -8.394 -2.742 -3.269 1.00 94.06 95 ARG A O 1
ATOM 764 N N . ARG A 1 96 ? -6.877 -3.559 -4.704 1.00 94.69 96 ARG A N 1
ATOM 765 C CA . ARG A 1 96 ? -6.977 -4.946 -4.207 1.00 94.69 96 ARG A CA 1
ATOM 766 C C . ARG A 1 96 ? -6.622 -5.049 -2.723 1.00 94.69 96 ARG A C 1
ATOM 768 O O . ARG A 1 96 ? -7.278 -5.784 -1.985 1.00 94.69 96 ARG A O 1
ATOM 775 N N . ASN A 1 97 ? -5.640 -4.276 -2.262 1.00 96.00 97 ASN A N 1
ATOM 776 C CA . ASN A 1 97 ? -5.272 -4.196 -0.846 1.00 96.00 97 ASN A CA 1
ATOM 777 C C . ASN A 1 97 ? -6.372 -3.563 0.012 1.00 96.00 97 ASN A C 1
ATOM 779 O O . ASN A 1 97 ? -6.670 -4.057 1.102 1.00 96.00 97 ASN A O 1
ATOM 783 N N . VAL A 1 98 ? -7.014 -2.507 -0.486 1.00 95.94 98 VAL A N 1
ATOM 784 C CA . VAL A 1 98 ? -8.195 -1.913 0.156 1.00 95.94 98 VAL A CA 1
ATOM 785 C C . VAL A 1 98 ? -9.320 -2.942 0.274 1.00 95.94 98 VAL A C 1
ATOM 787 O O . VAL A 1 98 ? -9.883 -3.119 1.357 1.00 95.94 98 VAL A O 1
ATOM 790 N N . ASP A 1 99 ? -9.629 -3.649 -0.812 1.00 95.31 99 ASP A N 1
ATOM 791 C CA . ASP A 1 99 ? -10.707 -4.638 -0.846 1.00 95.31 99 ASP A CA 1
ATOM 792 C C . ASP A 1 99 ? -10.434 -5.825 0.077 1.00 95.31 99 ASP A C 1
ATOM 794 O O . ASP A 1 99 ? -11.358 -6.343 0.706 1.00 95.31 99 ASP A O 1
ATOM 798 N N . LEU A 1 100 ? -9.167 -6.215 0.225 1.00 94.50 100 LEU A N 1
ATOM 799 C CA . LEU A 1 100 ? -8.746 -7.228 1.185 1.00 94.50 100 LEU A CA 1
ATOM 800 C C . LEU A 1 100 ? -9.143 -6.840 2.613 1.00 94.50 100 LEU A C 1
ATOM 802 O O . LEU A 1 100 ? -9.785 -7.634 3.296 1.00 94.50 100 LEU A O 1
ATOM 806 N N . LEU A 1 101 ? -8.838 -5.617 3.060 1.00 93.00 101 LEU A N 1
ATOM 807 C CA . LEU A 1 101 ? -9.257 -5.169 4.395 1.00 93.00 101 LEU A CA 1
ATOM 808 C C . LEU A 1 101 ? -10.772 -4.999 4.515 1.00 93.00 101 LEU A C 1
ATOM 810 O O . LEU A 1 101 ? -11.324 -5.252 5.582 1.00 93.00 101 LEU A O 1
ATOM 814 N N . LYS A 1 102 ? -11.455 -4.578 3.444 1.00 93.25 102 LYS A N 1
ATOM 815 C CA . LYS A 1 102 ? -12.922 -4.459 3.440 1.00 93.25 102 LYS A CA 1
ATOM 816 C C . LYS A 1 102 ? -13.614 -5.809 3.595 1.00 93.25 102 LYS A C 1
ATOM 818 O O . LYS A 1 102 ? -14.652 -5.870 4.247 1.00 93.25 102 LYS A O 1
ATOM 823 N N . LYS A 1 103 ? -13.073 -6.878 3.004 1.00 91.12 103 LYS A N 1
ATOM 824 C CA . LYS A 1 103 ? -13.586 -8.245 3.197 1.00 91.12 103 LYS A CA 1
ATOM 825 C C . LYS A 1 103 ? -13.432 -8.675 4.652 1.00 91.12 103 LYS A C 1
ATOM 827 O O . LYS A 1 103 ? -14.414 -9.038 5.286 1.00 91.12 103 LYS A O 1
ATOM 832 N N . GLU A 1 104 ? -12.245 -8.476 5.214 1.00 85.38 104 GLU A N 1
ATOM 833 C CA . GLU A 1 104 ? -11.943 -8.796 6.615 1.00 85.38 104 GLU A CA 1
ATOM 834 C C . GLU A 1 104 ? -12.785 -7.950 7.597 1.00 85.38 104 GLU A C 1
ATOM 836 O O . GLU A 1 104 ? -13.109 -8.402 8.691 1.00 85.38 104 GLU A O 1
ATOM 841 N N . GLN A 1 105 ? -13.197 -6.736 7.208 1.00 83.31 105 GLN A N 1
ATOM 842 C CA . GLN A 1 105 ? -14.157 -5.923 7.963 1.00 83.31 105 GLN A CA 1
ATOM 8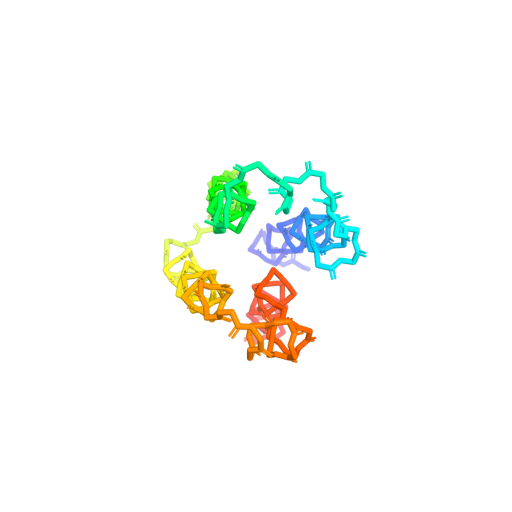43 C C . GLN A 1 105 ? -15.576 -6.515 7.969 1.00 83.31 105 GLN A C 1
ATOM 845 O O . GLN A 1 105 ? -16.296 -6.307 8.936 1.00 83.31 105 GLN A O 1
ATOM 850 N N . LYS A 1 106 ? -16.010 -7.172 6.885 1.00 77.50 106 LYS A N 1
ATOM 851 C CA . LYS A 1 106 ? -17.371 -7.723 6.747 1.00 77.50 106 LYS A CA 1
ATOM 852 C C . LYS A 1 106 ? -17.530 -9.107 7.377 1.00 77.50 106 LYS A C 1
ATOM 854 O O . LYS A 1 106 ? -18.649 -9.491 7.690 1.00 77.50 106 LYS A O 1
ATOM 859 N N . GLU A 1 107 ? -16.436 -9.853 7.504 1.00 71.81 107 GLU A N 1
ATOM 860 C CA . GLU A 1 107 ? -16.416 -11.217 8.053 1.00 71.81 107 GLU A CA 1
ATOM 861 C C . GLU A 1 107 ? -16.280 -11.262 9.590 1.00 71.81 107 GLU A C 1
ATOM 863 O O . GLU A 1 107 ? -16.332 -12.345 10.169 1.00 71.81 107 GLU A O 1
ATOM 868 N N . ASN A 1 108 ? -16.117 -10.110 10.258 1.00 54.31 108 ASN A N 1
ATOM 869 C CA . ASN A 1 108 ? -16.048 -9.969 11.722 1.00 54.31 108 ASN A CA 1
ATOM 870 C C . ASN A 1 108 ? -17.159 -9.053 12.240 1.00 54.31 108 ASN A C 1
ATOM 872 O O . ASN A 1 108 ? -17.572 -9.264 13.400 1.00 54.31 108 ASN A O 1
#

InterPro domains:
  IPR025187 Protein of unknown function DUF4112 [PF13430] (27-103)
  IPR025187 Protein of unknown function DUF4112 [PTHR35519] (28-103)

Organism: Sediminitomix flava (NCBI:txid379075)

Sequence (108 aa):
MTTKEQKIKSAVKELEKLAKWMDDYHFDVIIGLIPGAGDFASYLISVIYTHKVLKKHGLHKAYFTKMLTNLTVDFIIGLVPAIGDLIDFLYKANRRNVDLLKKEQKEN

Secondary structure (DSSP, 8-state):
--HHHHHHHHHHHHHHHHHHHHHTS--TTSTTTSTTHHHHHHHHHHHHHHHHHHHHTT--HHHHHHHHHHHHHHHHHHTSTTTHHHHHHH--HHHHHHHHHHHHHH--

pLDDT: mean 84.1, std 13.35, range [50.12, 97.06]